Protein AF-A0A522DF23-F1 (afdb_monomer_lite)

Structure (mmCIF, N/CA/C/O backbone):
data_AF-A0A522DF23-F1
#
_entry.id   AF-A0A522DF23-F1
#
loop_
_atom_site.group_PDB
_atom_site.id
_atom_site.type_symbol
_atom_site.label_atom_id
_atom_site.label_alt_id
_atom_site.label_comp_id
_atom_site.label_asym_id
_atom_site.label_entity_id
_atom_site.label_seq_id
_atom_site.pdbx_PDB_ins_code
_atom_site.Cartn_x
_atom_site.Cartn_y
_atom_site.Cartn_z
_atom_site.occupancy
_atom_site.B_iso_or_equiv
_atom_site.auth_seq_id
_atom_site.auth_comp_id
_atom_site.auth_asym_id
_atom_site.auth_atom_id
_atom_site.pdbx_PDB_model_num
ATOM 1 N N . LEU A 1 1 ? 0.687 -4.950 10.076 1.00 94.81 1 LEU A N 1
ATOM 2 C CA . LEU A 1 1 ? 0.126 -4.897 8.712 1.00 94.81 1 LEU A CA 1
ATOM 3 C C . LEU A 1 1 ? 1.236 -5.265 7.747 1.00 94.81 1 LEU A C 1
ATOM 5 O O . LEU A 1 1 ? 2.358 -4.814 7.945 1.00 94.81 1 LEU A O 1
ATOM 9 N N . VAL A 1 2 ? 0.933 -6.102 6.762 1.00 96.06 2 VAL A N 1
ATOM 10 C CA . VAL A 1 2 ? 1.869 -6.484 5.702 1.00 96.06 2 VAL A CA 1
ATOM 11 C C . VAL A 1 2 ? 1.237 -6.062 4.383 1.00 96.06 2 VAL A C 1
ATOM 13 O O . VAL A 1 2 ? 0.085 -6.400 4.124 1.00 96.06 2 VAL A O 1
ATOM 16 N N . PHE A 1 3 ? 1.975 -5.292 3.595 1.00 96.62 3 PHE A N 1
ATOM 17 C CA . PHE A 1 3 ? 1.638 -4.919 2.234 1.00 96.62 3 PHE A CA 1
ATOM 18 C C . PHE A 1 3 ? 2.439 -5.799 1.277 1.00 96.62 3 PHE A C 1
ATOM 20 O O . PHE A 1 3 ? 3.672 -5.865 1.343 1.00 96.62 3 PHE A O 1
ATOM 27 N N . MET A 1 4 ? 1.713 -6.493 0.408 1.00 96.81 4 MET A N 1
ATOM 28 C CA . MET A 1 4 ? 2.273 -7.386 -0.594 1.00 96.81 4 MET A CA 1
ATOM 29 C C . MET A 1 4 ? 1.898 -6.892 -1.983 1.00 96.81 4 MET A C 1
ATOM 31 O O . MET A 1 4 ? 0.778 -6.433 -2.193 1.00 96.81 4 MET A O 1
ATOM 35 N N . ASP A 1 5 ? 2.833 -7.021 -2.913 1.00 95.19 5 ASP A N 1
ATOM 36 C CA . ASP A 1 5 ? 2.655 -6.683 -4.322 1.00 95.19 5 ASP A CA 1
ATOM 37 C C . ASP A 1 5 ? 3.465 -7.682 -5.158 1.00 95.19 5 ASP A C 1
ATOM 39 O O . ASP A 1 5 ? 4.537 -8.098 -4.725 1.00 95.19 5 ASP A O 1
ATOM 43 N N . ASP A 1 6 ? 2.939 -8.133 -6.296 1.00 94.81 6 ASP A N 1
ATOM 44 C CA . ASP A 1 6 ? 3.541 -9.183 -7.143 1.00 94.81 6 ASP A CA 1
ATOM 45 C C . ASP A 1 6 ? 3.999 -10.449 -6.381 1.00 94.81 6 ASP A C 1
ATOM 47 O O . ASP A 1 6 ? 5.007 -11.079 -6.700 1.00 94.81 6 ASP A O 1
ATOM 51 N N . GLY A 1 7 ? 3.268 -10.829 -5.328 1.00 95.56 7 GLY A N 1
ATOM 52 C CA . GLY A 1 7 ? 3.592 -12.003 -4.510 1.00 95.5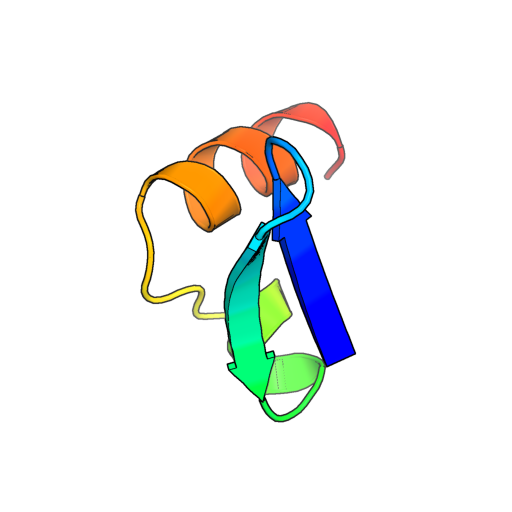6 7 GLY A CA 1
ATOM 53 C C . GLY A 1 7 ? 4.797 -11.829 -3.577 1.00 95.56 7 GLY A C 1
ATOM 54 O O . GLY A 1 7 ? 5.188 -12.793 -2.919 1.00 95.56 7 GLY A O 1
ATOM 55 N N . VAL A 1 8 ? 5.362 -10.623 -3.465 1.00 96.50 8 VAL A N 1
ATOM 56 C CA . VAL A 1 8 ? 6.449 -10.304 -2.530 1.00 96.50 8 VAL A CA 1
ATOM 57 C C . VAL A 1 8 ? 5.983 -9.356 -1.430 1.00 96.50 8 VAL A C 1
ATOM 59 O O . VAL A 1 8 ? 5.079 -8.543 -1.619 1.00 96.50 8 VAL A O 1
ATOM 62 N N . VAL A 1 9 ? 6.610 -9.446 -0.255 1.00 96.62 9 VAL A N 1
ATOM 63 C CA . VAL A 1 9 ? 6.398 -8.465 0.817 1.00 96.62 9 VAL A CA 1
ATOM 64 C C . VAL A 1 9 ? 7.153 -7.196 0.454 1.00 96.62 9 VAL A C 1
ATOM 66 O O . VAL A 1 9 ? 8.381 -7.191 0.411 1.00 96.62 9 VAL A O 1
ATOM 69 N N . VAL A 1 10 ? 6.410 -6.124 0.200 1.00 96.75 10 VAL A N 1
ATOM 70 C CA . VAL A 1 10 ? 6.982 -4.814 -0.115 1.00 96.75 10 VAL A CA 1
ATOM 71 C C . VAL A 1 10 ? 7.156 -3.990 1.149 1.00 96.75 10 VAL A C 1
ATOM 73 O O . VAL A 1 10 ? 8.176 -3.334 1.301 1.00 96.75 10 VAL A O 1
ATOM 76 N N . GLU A 1 11 ? 6.192 -4.024 2.071 1.00 97.69 11 GLU A N 1
ATOM 77 C CA . GLU A 1 11 ? 6.274 -3.273 3.325 1.00 97.69 11 GLU A CA 1
ATOM 78 C C . GLU A 1 11 ? 5.601 -4.032 4.466 1.00 97.69 11 GLU A C 1
ATOM 80 O O . GLU A 1 11 ? 4.557 -4.655 4.291 1.00 97.69 11 GLU A O 1
ATOM 85 N N . SER A 1 12 ? 6.170 -3.964 5.665 1.00 97.75 12 SER A N 1
ATOM 86 C CA . SER A 1 12 ? 5.558 -4.545 6.858 1.00 97.75 12 SER A CA 1
ATOM 87 C C . SER A 1 12 ? 5.866 -3.702 8.082 1.00 97.75 12 SER A C 1
ATOM 89 O O . SER A 1 12 ? 7.001 -3.269 8.258 1.00 97.75 12 SER A O 1
ATOM 91 N N . GLY A 1 13 ? 4.877 -3.509 8.949 1.00 97.06 13 GLY A N 1
ATOM 92 C CA . GLY A 1 13 ? 5.046 -2.719 10.165 1.00 97.06 13 GLY A CA 1
ATOM 93 C C . GLY A 1 13 ? 3.754 -2.568 10.953 1.00 97.06 13 GLY A C 1
ATOM 94 O O . GLY A 1 13 ? 2.748 -3.240 10.674 1.00 97.06 13 GLY A O 1
ATOM 95 N N . LEU A 1 14 ? 3.755 -1.679 11.946 1.00 98.25 14 LEU A N 1
ATOM 96 C CA . LEU A 1 14 ? 2.527 -1.357 12.663 1.00 98.25 14 LEU A CA 1
A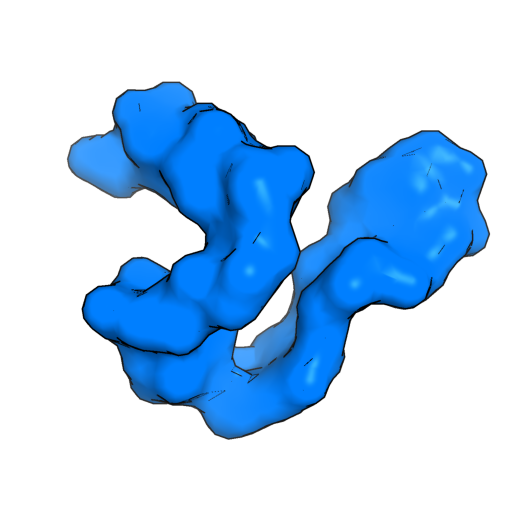TOM 97 C C . LEU A 1 14 ? 1.514 -0.744 11.682 1.00 98.25 14 LEU A C 1
ATOM 99 O O . LEU A 1 14 ? 1.901 0.058 10.833 1.00 98.25 14 LEU A O 1
ATOM 103 N N . PRO A 1 15 ? 0.211 -1.064 11.786 1.00 96.69 15 PRO A N 1
ATOM 104 C CA . PRO A 1 15 ? -0.792 -0.508 10.877 1.00 96.69 15 PRO A CA 1
ATOM 105 C C . PRO A 1 15 ? -0.750 1.020 10.811 1.00 96.69 15 PRO A C 1
ATOM 107 O O . PRO A 1 15 ? -0.811 1.588 9.729 1.00 96.69 15 PRO A O 1
ATOM 110 N N . LYS A 1 16 ? -0.558 1.687 11.957 1.00 97.06 16 LYS A N 1
ATOM 111 C CA . LYS A 1 16 ? -0.440 3.148 12.020 1.00 97.06 16 LYS A CA 1
ATOM 112 C C . LYS A 1 16 ? 0.738 3.676 11.197 1.00 97.06 16 LYS A C 1
ATOM 114 O O . LYS A 1 16 ? 0.610 4.718 10.572 1.00 97.06 16 LYS A O 1
ATOM 119 N N . GLU A 1 17 ? 1.867 2.976 11.188 1.00 96.62 17 GLU A N 1
ATOM 120 C CA . GLU A 1 17 ? 3.055 3.397 10.442 1.00 96.62 17 GLU A CA 1
ATOM 121 C C . GLU A 1 17 ? 2.861 3.186 8.944 1.00 96.62 17 GLU A C 1
ATOM 123 O O . GLU A 1 17 ? 3.059 4.118 8.176 1.00 96.62 17 GLU A O 1
ATOM 128 N N . VAL A 1 18 ? 2.3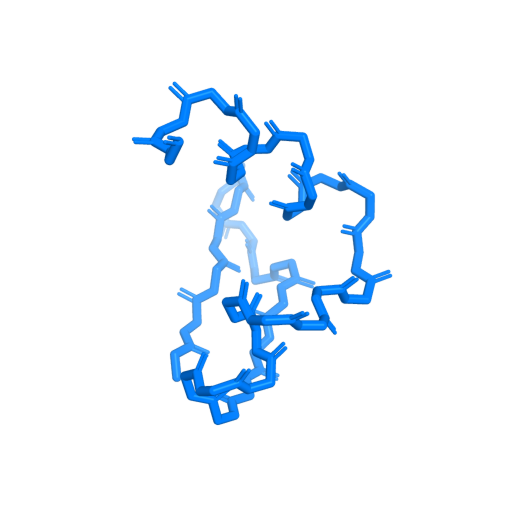93 2.003 8.539 1.00 96.00 18 VAL A N 1
ATOM 129 C CA . VAL A 1 18 ? 2.196 1.660 7.122 1.00 96.00 18 VAL A CA 1
ATOM 130 C C . VAL A 1 18 ? 1.085 2.501 6.486 1.00 96.00 18 VAL A C 1
ATOM 132 O O . VAL A 1 18 ? 1.204 2.896 5.334 1.00 96.00 18 VAL A O 1
ATOM 135 N N . LEU A 1 19 ? 0.011 2.806 7.223 1.00 96.00 19 LEU A N 1
ATOM 136 C CA . LEU A 1 19 ? -1.124 3.569 6.693 1.00 96.00 19 LEU A CA 1
ATOM 137 C C . LEU A 1 19 ? -0.910 5.088 6.748 1.00 96.00 19 LEU A C 1
ATOM 139 O O . LEU A 1 19 ? -1.325 5.782 5.827 1.00 96.00 19 LEU A O 1
ATOM 143 N N . ALA A 1 20 ? -0.280 5.619 7.805 1.00 96.06 20 ALA A N 1
ATOM 144 C CA . ALA A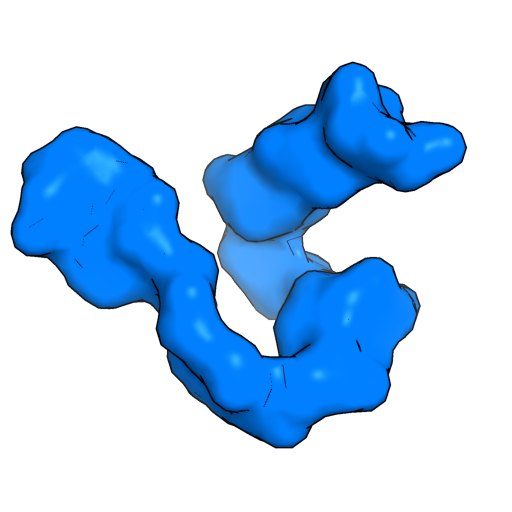 1 20 ? -0.110 7.069 7.969 1.00 96.06 20 ALA A CA 1
ATOM 145 C C . ALA A 1 20 ? 1.260 7.592 7.505 1.00 96.06 20 ALA A C 1
ATOM 147 O O . ALA A 1 20 ? 1.405 8.783 7.245 1.00 96.06 20 ALA A O 1
ATOM 148 N N . ASN A 1 21 ? 2.282 6.736 7.434 1.00 96.62 21 ASN A N 1
ATOM 149 C CA . ASN A 1 21 ? 3.642 7.108 7.035 1.00 96.62 21 ASN A CA 1
ATOM 150 C C . ASN A 1 21 ? 4.337 5.995 6.214 1.00 96.62 21 ASN A C 1
ATOM 152 O O . ASN A 1 21 ? 5.435 5.562 6.590 1.00 96.62 21 ASN A O 1
ATOM 156 N N . PRO A 1 22 ? 3.722 5.535 5.105 1.00 97.06 22 PRO A N 1
ATOM 157 C CA . PRO A 1 22 ? 4.281 4.488 4.247 1.00 97.06 22 PRO A CA 1
ATOM 158 C C . PRO A 1 22 ? 5.666 4.857 3.703 1.00 97.06 22 PRO A C 1
ATOM 160 O O . PRO A 1 22 ? 5.871 5.918 3.093 1.00 97.06 22 PRO A O 1
ATOM 163 N N . LYS A 1 23 ? 6.634 3.955 3.878 1.00 97.00 23 LYS A N 1
ATOM 164 C CA . LYS A 1 23 ? 8.033 4.177 3.484 1.00 97.00 23 LYS A CA 1
ATOM 165 C C . LYS A 1 23 ? 8.307 3.815 2.033 1.00 97.00 23 LYS A C 1
ATOM 167 O O . LYS A 1 23 ? 9.121 4.493 1.394 1.00 97.00 23 LYS A O 1
ATOM 172 N N . HIS A 1 24 ? 7.591 2.855 1.459 1.00 97.19 24 HIS A N 1
ATOM 173 C CA . HIS A 1 24 ? 7.791 2.467 0.067 1.00 97.19 24 HIS A CA 1
ATOM 174 C C . HIS A 1 24 ? 6.869 3.207 -0.906 1.00 97.19 24 HIS A C 1
ATOM 176 O O . HIS A 1 24 ? 5.707 3.496 -0.627 1.00 97.19 24 HIS A O 1
ATOM 182 N N . ALA A 1 25 ? 7.414 3.524 -2.087 1.00 97.31 25 ALA A N 1
ATOM 183 C CA . ALA A 1 25 ? 6.691 4.246 -3.133 1.00 97.31 25 ALA A CA 1
ATOM 184 C C . ALA A 1 25 ? 5.474 3.465 -3.645 1.00 97.31 25 ALA A C 1
ATOM 186 O O . ALA A 1 25 ? 4.411 4.057 -3.800 1.00 97.31 25 ALA A O 1
ATOM 187 N N . ARG A 1 26 ? 5.610 2.142 -3.815 1.00 95.88 26 ARG A N 1
ATOM 188 C CA . ARG A 1 26 ? 4.504 1.259 -4.220 1.00 95.88 26 ARG A CA 1
ATOM 189 C C . ARG A 1 26 ? 3.369 1.268 -3.187 1.00 95.88 26 ARG A C 1
ATOM 191 O O . ARG A 1 26 ? 2.215 1.432 -3.565 1.00 95.88 26 ARG A O 1
ATOM 198 N N . THR A 1 27 ? 3.688 1.213 -1.889 1.00 96.88 27 THR A N 1
ATOM 199 C CA . THR A 1 27 ? 2.693 1.330 -0.806 1.00 96.88 27 THR A CA 1
ATOM 200 C C . THR A 1 27 ? 1.976 2.685 -0.838 1.00 96.88 27 THR A C 1
ATOM 202 O O . THR A 1 27 ? 0.755 2.735 -0.716 1.00 96.88 27 THR A O 1
ATOM 205 N N . ARG A 1 28 ? 2.708 3.792 -1.053 1.00 96.94 28 ARG A N 1
ATOM 206 C CA . ARG A 1 28 ? 2.122 5.141 -1.194 1.00 96.94 28 ARG A CA 1
ATOM 207 C C . ARG A 1 28 ? 1.156 5.236 -2.367 1.00 96.94 28 ARG A C 1
ATOM 209 O O . ARG A 1 28 ? 0.054 5.751 -2.207 1.00 96.94 28 ARG A O 1
ATOM 216 N N . GLU A 1 29 ? 1.576 4.751 -3.531 1.00 97.12 29 GLU A N 1
ATOM 217 C CA . GLU A 1 29 ? 0.752 4.781 -4.735 1.00 97.12 29 GLU A CA 1
ATOM 218 C C . GLU A 1 29 ? -0.527 3.961 -4.544 1.00 97.12 29 GLU A C 1
ATOM 220 O O . GLU A 1 29 ? -1.615 4.440 -4.859 1.00 97.12 29 GLU A O 1
ATOM 225 N N . PHE A 1 30 ? -0.418 2.762 -3.967 1.00 95.50 30 PHE A N 1
ATOM 226 C CA . PHE A 1 30 ? -1.576 1.930 -3.656 1.00 95.50 30 PHE A CA 1
ATOM 227 C C . PHE A 1 30 ? -2.556 2.641 -2.717 1.00 95.50 30 PHE A C 1
ATOM 229 O O . PHE A 1 30 ? -3.738 2.759 -3.034 1.00 95.50 30 PHE A O 1
ATOM 236 N N . LEU A 1 31 ? -2.064 3.163 -1.589 1.00 95.12 31 LEU A N 1
ATOM 237 C CA . LEU A 1 31 ? -2.912 3.828 -0.601 1.00 95.12 31 LEU A CA 1
ATOM 238 C C . LEU A 1 31 ? -3.603 5.071 -1.176 1.00 95.12 31 LEU A C 1
ATOM 240 O O . LEU A 1 31 ? -4.768 5.282 -0.868 1.00 95.12 31 LEU A O 1
ATOM 244 N N . SER A 1 32 ? -2.950 5.824 -2.071 1.00 95.44 32 SER A N 1
ATOM 245 C CA . SER A 1 32 ? -3.553 6.995 -2.735 1.00 95.44 32 SER A CA 1
ATOM 246 C C . SER A 1 32 ? -4.732 6.686 -3.667 1.00 95.44 32 SER A C 1
ATOM 248 O O . SER A 1 32 ? -5.434 7.600 -4.086 1.00 95.44 32 SER A O 1
ATOM 250 N N . LYS A 1 33 ? -4.928 5.414 -4.036 1.00 94.69 33 LYS A N 1
ATOM 251 C CA . LYS A 1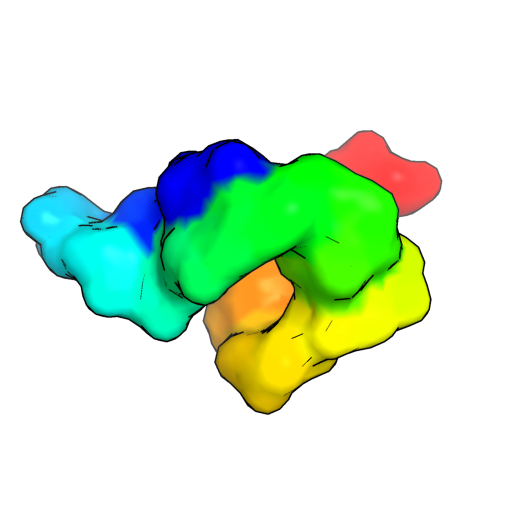 33 ? -6.041 4.964 -4.888 1.00 94.69 33 LYS A CA 1
ATOM 252 C C . LYS A 1 33 ? -7.196 4.364 -4.083 1.00 94.69 33 LYS A C 1
ATOM 254 O O . LYS A 1 33 ? -8.271 4.163 -4.640 1.00 94.69 33 LYS A O 1
ATOM 259 N N . VAL A 1 34 ? -6.958 4.015 -2.819 1.00 92.00 34 VAL A N 1
ATOM 260 C CA . VAL A 1 34 ? -7.912 3.295 -1.958 1.00 92.00 34 VAL A CA 1
ATOM 261 C C . VAL A 1 34 ? -8.479 4.195 -0.859 1.00 92.00 34 VAL A C 1
ATOM 263 O O . VAL A 1 34 ? -9.639 4.023 -0.487 1.00 92.00 34 VAL A O 1
ATOM 266 N N . LEU A 1 35 ? -7.668 5.122 -0.339 1.00 79.69 35 LEU A N 1
ATOM 267 C CA . LEU A 1 35 ? -8.049 6.149 0.637 1.00 79.69 35 LEU 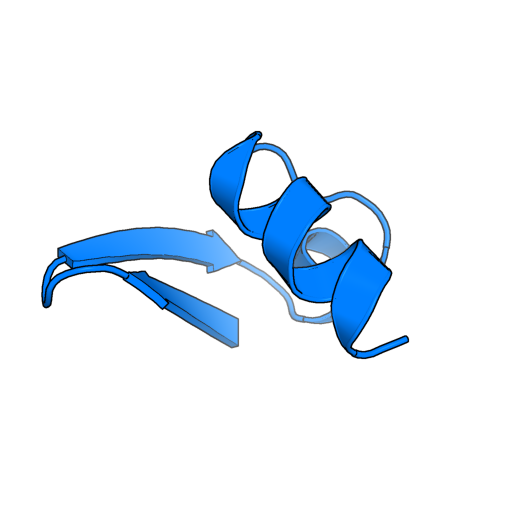A CA 1
ATOM 268 C C . LEU A 1 35 ? -8.333 7.475 -0.071 1.00 79.69 35 LEU A C 1
ATOM 270 O O . LEU A 1 35 ? -9.292 8.151 0.358 1.00 79.69 35 LEU A O 1
#

Foldseek 3Di:
DFDDDPNDTPDDDDPCCLQVPNPDPVSVVVNVVVD

Radius of gyration: 8.82 Å; chains: 1; bounding box: 16×19×20 Å

Sequence (35 aa):
LVFMDDGVVVESGLPKEVLANPKHARTREFLSKVL

Secondary structure (DSSP, 8-state):
-EEEETTEEEEES-HHHHHHS--SHHHHHHHHHH-

pLDDT: mean 95.81, std 2.99, range [79.69, 98.25]